Protein AF-A0A3E1EJD2-F1 (afdb_monomer_lite)

Radius of gyration: 16.11 Å; chains: 1; bounding box: 33×19×46 Å

Secondary structure (DSSP, 8-state):
-HHHHHHHHHHHHH----HHHHHHHHHHHHHHHHHHHHTT----HHHHHTTTTT---HHHHHHHHHHTTS---HHHHHHHHHHHHH--

pLDDT: mean 89.07, std 7.77, range [61.34, 96.69]

Sequence (88 aa):
NLMVLHEDLLLREHGIVNEAENRRREKRLKKEQETARKAGRTVPPLRQSLQRCTQRTVKFVRWLRAFLFRDAPWTATLDALRRVYRTP

Structure (mmCIF, N/CA/C/O backbone):
data_AF-A0A3E1EJD2-F1
#
_entry.id   AF-A0A3E1EJD2-F1
#
loop_
_atom_site.group_PDB
_atom_site.id
_atom_site.type_symbol
_atom_site.label_atom_id
_atom_site.label_alt_id
_atom_site.label_comp_id
_atom_site.label_asym_id
_atom_site.label_entity_id
_atom_site.label_seq_id
_atom_site.pdbx_PDB_ins_code
_atom_site.Cartn_x
_atom_site.Cartn_y
_atom_site.Cartn_z
_atom_site.occupancy
_atom_site.B_iso_or_equiv
_atom_site.auth_seq_id
_atom_site.auth_comp_id
_atom_site.auth_asym_id
_atom_site.auth_atom_id
_atom_site.pdbx_PDB_model_num
ATOM 1 N N . ASN A 1 1 ? -8.259 9.155 -8.697 1.00 79.62 1 ASN A N 1
ATOM 2 C CA . ASN A 1 1 ? -6.894 9.098 -8.117 1.00 79.62 1 ASN A CA 1
ATOM 3 C C . ASN A 1 1 ? -6.113 8.004 -8.847 1.00 79.62 1 ASN A C 1
ATOM 5 O O . ASN A 1 1 ? -6.367 6.836 -8.588 1.00 79.62 1 ASN A O 1
ATOM 9 N N . LEU A 1 2 ? -5.222 8.363 -9.781 1.00 87.69 2 LEU A N 1
ATOM 10 C CA . LEU A 1 2 ? -4.531 7.408 -10.669 1.00 87.69 2 LEU A CA 1
ATOM 11 C C . LEU A 1 2 ? -3.627 6.420 -9.911 1.00 87.69 2 LEU A C 1
ATOM 13 O O . LEU A 1 2 ? -3.560 5.249 -10.257 1.00 87.69 2 LEU A O 1
ATOM 17 N N . MET A 1 3 ? -3.006 6.862 -8.815 1.00 89.88 3 MET A N 1
ATOM 18 C CA . MET A 1 3 ? -2.186 6.003 -7.954 1.00 89.88 3 MET A CA 1
ATOM 19 C C . MET A 1 3 ? -2.991 4.888 -7.277 1.00 89.88 3 MET A C 1
ATOM 21 O O . MET A 1 3 ? -2.439 3.842 -6.957 1.00 89.88 3 MET A O 1
ATOM 25 N N . VAL A 1 4 ? -4.287 5.108 -7.030 1.00 88.12 4 VAL A N 1
ATOM 26 C CA . VAL A 1 4 ? -5.170 4.066 -6.484 1.00 88.12 4 VAL A CA 1
ATOM 27 C C . VAL A 1 4 ? -5.411 2.982 -7.519 1.00 88.12 4 VAL A C 1
ATOM 29 O O . VAL A 1 4 ? -5.242 1.809 -7.211 1.00 88.12 4 VAL A O 1
ATOM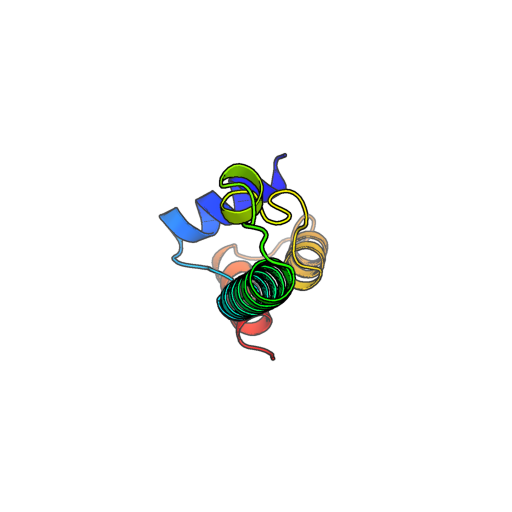 32 N N . LEU A 1 5 ? -5.745 3.397 -8.740 1.00 89.81 5 LEU A N 1
ATOM 33 C CA . LEU A 1 5 ? -5.970 2.487 -9.858 1.00 89.81 5 LEU A CA 1
ATOM 34 C C . LEU A 1 5 ? -4.696 1.712 -10.206 1.00 89.81 5 LEU A C 1
ATOM 36 O O . LEU A 1 5 ? -4.764 0.525 -10.491 1.00 89.81 5 LEU A O 1
ATOM 40 N N . HIS A 1 6 ? -3.528 2.354 -10.120 1.00 92.12 6 HIS A N 1
ATOM 41 C CA . HIS A 1 6 ? -2.266 1.680 -10.405 1.00 92.12 6 HIS A CA 1
ATOM 42 C C . HIS A 1 6 ? -1.900 0.623 -9.352 1.00 92.12 6 HIS A C 1
ATOM 44 O O . HIS A 1 6 ? -1.494 -0.467 -9.727 1.00 92.12 6 HIS A O 1
ATOM 50 N N . GLU A 1 7 ? -2.069 0.891 -8.051 1.00 91.31 7 GLU A N 1
ATOM 51 C CA . GLU A 1 7 ? -1.860 -0.147 -7.020 1.00 91.31 7 GLU A CA 1
ATOM 52 C C . GLU A 1 7 ? -2.830 -1.327 -7.177 1.00 91.31 7 GLU A C 1
ATOM 54 O O . GLU A 1 7 ? -2.445 -2.472 -6.964 1.00 91.31 7 GLU A O 1
ATOM 59 N N . ASP A 1 8 ? -4.075 -1.054 -7.564 1.00 91.06 8 ASP A N 1
ATOM 60 C CA . ASP A 1 8 ? -5.074 -2.087 -7.833 1.00 91.06 8 ASP A CA 1
ATOM 61 C C . ASP A 1 8 ? -4.710 -2.931 -9.069 1.00 91.06 8 ASP A C 1
ATOM 63 O O . ASP A 1 8 ? -4.781 -4.158 -9.015 1.00 91.06 8 ASP A O 1
ATOM 67 N N . LEU A 1 9 ? -4.202 -2.309 -10.136 1.00 94.44 9 LEU A N 1
ATOM 68 C CA . LEU A 1 9 ? -3.664 -3.017 -11.302 1.00 94.44 9 LEU A CA 1
ATOM 69 C C . LEU A 1 9 ? -2.433 -3.865 -10.942 1.00 94.44 9 LEU A C 1
ATOM 71 O O . LEU A 1 9 ? -2.367 -5.036 -11.304 1.00 94.44 9 LEU A O 1
ATOM 75 N N . LEU A 1 10 ? -1.493 -3.319 -10.161 1.00 94.94 10 LEU A N 1
ATOM 76 C CA . LEU A 1 10 ? -0.313 -4.048 -9.671 1.00 94.94 10 LEU A CA 1
ATOM 77 C C . LEU A 1 10 ? -0.693 -5.288 -8.848 1.00 94.94 10 LEU A C 1
ATOM 79 O O . LEU A 1 10 ? -0.019 -6.318 -8.931 1.00 94.94 10 LEU A O 1
ATOM 83 N N . LEU A 1 11 ? -1.771 -5.209 -8.067 1.00 94.56 11 LEU A N 1
ATOM 84 C CA . LEU A 1 11 ? -2.319 -6.359 -7.359 1.00 94.56 11 LEU A CA 1
ATOM 85 C C . LEU A 1 11 ? -2.921 -7.378 -8.336 1.00 94.56 11 LEU A C 1
ATOM 87 O O . LEU A 1 11 ? -2.546 -8.546 -8.286 1.00 94.56 11 LEU A O 1
ATOM 91 N N . ARG A 1 12 ? -3.829 -6.951 -9.221 1.00 96.31 12 ARG A N 1
ATOM 92 C CA . ARG A 1 1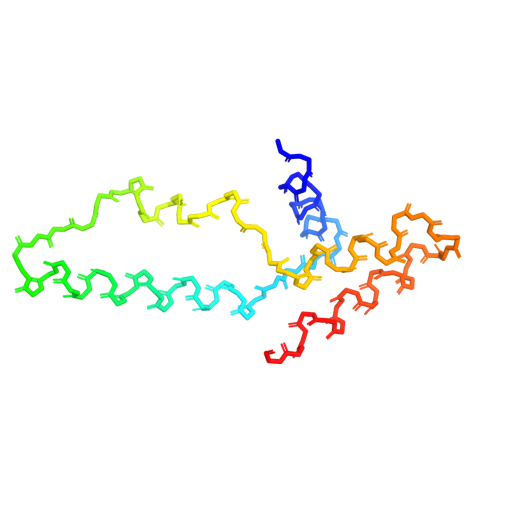2 ? -4.575 -7.855 -10.116 1.00 96.31 12 ARG A CA 1
ATOM 93 C C . ARG A 1 12 ? -3.686 -8.563 -11.135 1.00 96.31 12 ARG A C 1
ATOM 95 O O . ARG A 1 12 ? -3.868 -9.752 -11.365 1.00 96.31 12 ARG A O 1
ATOM 102 N N . GLU A 1 13 ? -2.734 -7.850 -11.727 1.00 96.69 13 GLU A N 1
ATOM 103 C CA . GLU A 1 13 ? -1.916 -8.367 -12.833 1.00 96.69 13 GLU A CA 1
ATOM 104 C C . GLU A 1 13 ? -0.572 -8.944 -12.373 1.00 96.69 13 GLU A C 1
ATOM 106 O O . GLU A 1 13 ? 0.011 -9.790 -13.052 1.00 96.69 13 GLU A O 1
ATOM 111 N N . HIS A 1 14 ? -0.048 -8.498 -11.225 1.00 95.25 14 HIS A N 1
ATOM 112 C CA . HIS A 1 14 ? 1.302 -8.865 -10.777 1.00 95.25 14 HIS A CA 1
ATOM 113 C C . HIS A 1 14 ? 1.377 -9.393 -9.339 1.00 95.25 14 HIS A C 1
ATOM 115 O O . HIS A 1 14 ? 2.474 -9.751 -8.885 1.00 95.25 14 HIS A O 1
ATOM 121 N N . GLY A 1 15 ? 0.251 -9.438 -8.616 1.00 95.06 15 GLY A N 1
ATOM 122 C CA . GLY A 1 15 ? 0.181 -9.900 -7.228 1.00 95.06 15 GLY A CA 1
ATOM 123 C C . GLY A 1 15 ? 0.970 -9.029 -6.246 1.00 95.06 15 GLY A C 1
ATOM 124 O O . GLY A 1 15 ? 1.366 -9.505 -5.183 1.00 95.06 15 GLY A O 1
ATOM 125 N N . ILE A 1 16 ? 1.277 -7.776 -6.601 1.00 94.75 16 ILE A N 1
ATOM 126 C CA . ILE A 1 16 ? 2.120 -6.910 -5.773 1.00 94.75 16 ILE A CA 1
ATOM 127 C C . ILE A 1 16 ? 1.250 -6.092 -4.824 1.00 94.75 16 ILE A C 1
ATOM 129 O O . ILE A 1 16 ? 0.496 -5.218 -5.240 1.00 94.75 16 ILE A O 1
ATOM 133 N N . VAL A 1 17 ? 1.429 -6.324 -3.525 1.00 91.94 17 VAL A N 1
ATOM 134 C CA . VAL A 1 17 ? 0.723 -5.610 -2.459 1.00 91.94 17 VAL A CA 1
ATOM 135 C C . VAL A 1 17 ? 1.659 -5.293 -1.293 1.00 91.94 17 VAL A C 1
ATOM 137 O O . VAL A 1 17 ? 2.593 -6.036 -0.985 1.00 91.94 17 VAL A O 1
ATOM 140 N N . ASN A 1 18 ? 1.428 -4.155 -0.634 1.00 91.38 18 ASN A N 1
ATOM 141 C CA . ASN A 1 18 ? 2.186 -3.751 0.546 1.00 91.38 18 ASN A CA 1
ATOM 142 C C . ASN A 1 18 ? 1.566 -4.335 1.823 1.00 91.38 18 ASN A C 1
ATOM 144 O O . ASN A 1 18 ? 0.882 -3.641 2.580 1.00 91.38 18 ASN A O 1
ATOM 148 N N . GLU A 1 19 ? 1.844 -5.611 2.083 1.00 90.06 19 GLU A N 1
ATOM 149 C CA . GLU A 1 19 ? 1.304 -6.313 3.253 1.00 90.06 19 GLU A CA 1
ATOM 150 C C . GLU A 1 19 ? 1.721 -5.687 4.587 1.00 90.06 19 GLU A C 1
ATOM 152 O O . GLU A 1 19 ? 0.968 -5.701 5.562 1.00 90.06 19 GLU A O 1
ATOM 157 N N . ALA A 1 20 ? 2.919 -5.099 4.647 1.00 89.00 20 ALA A N 1
ATOM 158 C CA . ALA A 1 20 ? 3.376 -4.399 5.841 1.00 89.00 20 ALA A CA 1
ATOM 159 C C . ALA A 1 20 ? 2.470 -3.203 6.165 1.00 89.00 20 ALA A C 1
ATOM 161 O O . ALA A 1 20 ? 2.130 -2.982 7.328 1.00 89.00 20 ALA A O 1
ATOM 162 N N . GLU A 1 21 ? 2.042 -2.446 5.153 1.00 88.31 21 GLU A N 1
ATOM 163 C CA . GLU A 1 21 ? 1.095 -1.357 5.365 1.00 88.31 21 GLU A CA 1
ATOM 164 C C . GLU A 1 21 ? -0.318 -1.850 5.676 1.00 88.31 21 GLU A C 1
ATOM 166 O O . GLU A 1 21 ? -0.958 -1.265 6.550 1.00 88.31 21 GLU A O 1
ATOM 171 N N . ASN A 1 22 ? -0.785 -2.928 5.042 1.00 87.88 22 ASN A N 1
ATOM 172 C CA . ASN A 1 22 ? -2.081 -3.531 5.374 1.00 87.88 22 ASN A CA 1
ATOM 173 C C . ASN A 1 22 ? -2.142 -3.910 6.860 1.00 87.88 22 ASN A C 1
ATOM 175 O O . ASN A 1 22 ? -3.022 -3.439 7.581 1.00 87.88 22 ASN A O 1
ATOM 179 N N . ARG A 1 23 ? -1.116 -4.605 7.372 1.00 89.19 23 ARG A N 1
ATOM 180 C CA . ARG A 1 23 ? -0.995 -4.921 8.806 1.00 89.19 23 ARG A CA 1
ATOM 181 C C . ARG A 1 23 ? -0.955 -3.674 9.691 1.00 89.19 23 ARG A C 1
ATOM 183 O O . ARG A 1 23 ? -1.560 -3.649 10.763 1.00 89.19 23 ARG A O 1
ATOM 190 N N . ARG A 1 24 ? -0.252 -2.614 9.269 1.00 88.44 24 ARG A N 1
ATOM 191 C CA . ARG A 1 24 ? -0.225 -1.336 10.005 1.00 88.44 24 ARG A CA 1
ATOM 192 C C . ARG A 1 24 ? -1.607 -0.677 10.048 1.00 88.44 24 ARG A C 1
ATOM 194 O O . ARG A 1 24 ? -1.970 -0.137 11.094 1.00 88.44 24 ARG A O 1
ATOM 201 N N . ARG A 1 25 ? -2.376 -0.720 8.955 1.00 87.50 25 ARG A N 1
ATOM 202 C CA . ARG A 1 25 ? -3.761 -0.221 8.889 1.00 87.50 25 ARG A CA 1
ATOM 203 C C . ARG A 1 25 ? -4.665 -1.009 9.829 1.00 87.50 25 ARG A C 1
ATOM 205 O O . ARG A 1 25 ? -5.270 -0.409 10.711 1.00 87.50 25 ARG A O 1
ATOM 212 N N . GLU A 1 26 ? -4.648 -2.334 9.743 1.00 88.75 26 GLU A N 1
ATOM 213 C CA . GLU A 1 26 ? -5.424 -3.208 10.630 1.00 88.75 26 GLU A CA 1
ATOM 214 C C . GLU A 1 26 ? -5.105 -2.975 12.108 1.00 88.75 26 GLU A C 1
ATOM 216 O O . GLU A 1 26 ? -6.011 -2.839 12.927 1.00 88.75 26 GLU A O 1
ATOM 221 N N . LYS A 1 27 ? -3.819 -2.866 12.469 1.00 90.69 27 LYS A N 1
ATOM 222 C CA . LYS A 1 27 ? -3.410 -2.599 13.855 1.00 90.69 27 LYS A CA 1
ATOM 223 C C . LYS A 1 27 ? -3.934 -1.251 14.357 1.00 90.69 27 LYS A C 1
ATOM 225 O O . LYS A 1 27 ? -4.353 -1.151 15.509 1.00 90.69 27 LYS A O 1
ATOM 230 N N . ARG A 1 28 ? -3.930 -0.215 13.509 1.00 90.06 28 ARG A N 1
ATOM 231 C CA . ARG A 1 28 ? -4.515 1.092 13.847 1.00 90.06 28 ARG A CA 1
ATOM 232 C C . ARG A 1 28 ? -6.030 1.002 14.004 1.00 90.06 28 ARG A C 1
ATOM 234 O O . ARG A 1 28 ? -6.540 1.526 14.987 1.00 90.06 28 ARG A O 1
ATOM 241 N N . LEU A 1 29 ? -6.724 0.308 13.099 1.00 90.06 29 LEU A N 1
ATOM 242 C CA . LEU A 1 29 ? -8.167 0.082 13.199 1.00 90.06 29 LEU A CA 1
ATOM 243 C C . LEU A 1 29 ? -8.542 -0.637 14.496 1.00 90.06 29 LEU A C 1
ATOM 245 O O . LEU A 1 29 ? -9.415 -0.159 15.214 1.00 90.06 29 LEU A O 1
ATOM 249 N N . LYS A 1 30 ? -7.842 -1.726 14.837 1.00 91.12 30 LYS A N 1
ATOM 250 C CA . LYS A 1 30 ? -8.057 -2.461 16.094 1.00 91.12 30 LYS A CA 1
ATOM 251 C C . LYS A 1 30 ? -7.881 -1.553 17.309 1.00 91.12 30 LYS A C 1
ATOM 253 O O . LYS A 1 30 ? -8.752 -1.512 18.171 1.00 91.12 30 LYS A O 1
ATOM 258 N N . LYS A 1 31 ? -6.810 -0.752 17.340 1.00 92.12 31 LYS A N 1
ATOM 259 C CA . LYS A 1 31 ? -6.577 0.216 18.422 1.00 92.12 31 LYS A CA 1
ATOM 260 C C . LYS A 1 31 ? -7.704 1.250 18.522 1.00 92.12 31 LYS A C 1
ATOM 262 O O . LYS A 1 31 ? -8.170 1.533 19.621 1.00 92.12 31 LYS A O 1
ATOM 267 N N . GLU A 1 32 ? -8.160 1.802 17.398 1.00 90.38 32 GLU A N 1
ATOM 268 C CA . GLU A 1 32 ? -9.283 2.750 17.376 1.00 90.38 32 GLU A CA 1
ATOM 269 C C . GLU A 1 32 ? -10.586 2.113 17.875 1.00 90.38 32 GLU A C 1
ATOM 271 O O . GLU A 1 32 ? -11.307 2.731 18.659 1.00 90.38 32 GLU A O 1
ATOM 276 N N . GLN A 1 33 ? -10.870 0.875 17.466 1.00 91.69 33 GLN A N 1
ATOM 277 C CA . GLN A 1 33 ? -12.033 0.113 17.924 1.00 91.69 33 GLN A CA 1
ATOM 278 C C . GLN A 1 33 ? -11.974 -0.162 19.430 1.00 91.69 33 GLN A C 1
ATOM 280 O O . GLN A 1 33 ? -12.967 0.045 20.124 1.00 91.69 33 GLN A O 1
ATOM 285 N N . GLU A 1 34 ? -10.816 -0.562 19.957 1.00 93.38 34 GLU A N 1
ATOM 286 C CA . GLU A 1 34 ? -10.613 -0.761 21.395 1.00 93.38 34 GLU A CA 1
ATOM 287 C C . GLU A 1 34 ? -10.817 0.534 22.187 1.00 93.38 34 GLU A C 1
ATOM 289 O O . GLU A 1 34 ? -11.497 0.527 23.214 1.00 93.38 34 GLU A O 1
ATOM 294 N N . THR A 1 35 ? -10.266 1.658 21.715 1.00 92.25 35 THR A N 1
ATOM 295 C CA . THR A 1 35 ? -10.457 2.967 22.355 1.00 92.25 35 THR A CA 1
ATOM 296 C C . THR A 1 35 ? -11.924 3.394 22.332 1.00 92.25 35 THR A C 1
ATOM 298 O O . THR A 1 35 ? -12.438 3.834 23.359 1.00 92.25 35 THR A O 1
ATOM 301 N N . ALA A 1 36 ? -12.619 3.226 21.203 1.00 91.44 36 ALA A N 1
ATOM 302 C CA . ALA A 1 36 ? -14.042 3.534 21.105 1.00 91.44 36 ALA A CA 1
ATOM 303 C C . ALA A 1 36 ? -14.863 2.671 22.074 1.00 91.44 36 ALA A C 1
ATOM 305 O O . ALA A 1 36 ? -15.666 3.212 22.834 1.00 91.44 36 ALA A O 1
ATOM 306 N N . ARG A 1 37 ? -14.590 1.359 22.127 1.00 92.94 37 ARG A N 1
ATOM 307 C CA . ARG A 1 37 ? -15.291 0.422 23.014 1.00 92.94 37 ARG A CA 1
ATOM 308 C C . ARG A 1 37 ? -15.104 0.776 24.487 1.00 92.94 37 ARG A C 1
ATOM 310 O O . ARG A 1 37 ? -16.074 0.759 25.235 1.00 92.94 37 ARG A O 1
ATOM 317 N N . LYS A 1 38 ? -13.884 1.147 24.899 1.00 93.69 38 LYS A N 1
ATOM 318 C CA . LYS A 1 38 ? -13.598 1.627 26.266 1.00 93.69 38 LYS A CA 1
ATOM 319 C C . LYS A 1 38 ? -14.379 2.897 26.623 1.00 93.69 38 LYS A C 1
ATOM 321 O O . LYS A 1 38 ? -14.692 3.099 27.786 1.00 93.69 38 LYS A O 1
ATOM 326 N N . ALA A 1 39 ? -14.712 3.721 25.632 1.00 92.69 39 ALA A N 1
ATOM 327 C CA . ALA A 1 39 ? -15.525 4.924 25.792 1.00 92.69 39 ALA A CA 1
ATOM 328 C C . ALA A 1 39 ? -17.038 4.683 25.586 1.00 92.69 39 ALA A C 1
ATOM 330 O O . ALA A 1 39 ? -17.788 5.650 25.465 1.00 92.69 39 ALA A O 1
ATOM 331 N N . GLY A 1 40 ? -17.491 3.425 25.485 1.00 93.62 40 GLY A N 1
ATOM 332 C CA . GLY A 1 40 ? -18.900 3.083 25.244 1.00 93.62 40 GLY A CA 1
ATOM 333 C C . GLY A 1 40 ? -19.405 3.430 23.837 1.00 93.62 40 GLY A C 1
ATOM 334 O O . GLY A 1 40 ? -20.606 3.563 23.626 1.00 93.62 40 GLY A O 1
ATOM 335 N N . ARG A 1 41 ? -18.501 3.615 22.867 1.00 92.75 41 ARG A N 1
ATOM 336 C CA . ARG A 1 41 ? -18.810 4.002 21.482 1.00 92.75 41 ARG A CA 1
ATOM 337 C C . ARG A 1 41 ? -18.373 2.923 20.496 1.00 92.75 41 ARG A C 1
ATOM 339 O O . ARG A 1 41 ? -17.519 2.088 20.788 1.00 92.75 41 ARG A O 1
ATOM 346 N N . THR A 1 42 ? -18.906 2.986 19.282 1.00 89.88 42 THR A N 1
ATOM 347 C CA . THR A 1 42 ? -18.490 2.141 18.156 1.00 89.88 42 THR A CA 1
ATOM 348 C C . THR A 1 42 ? -17.846 2.985 17.060 1.00 89.88 42 THR A C 1
ATOM 350 O O . THR A 1 42 ? -18.127 4.175 16.909 1.00 89.88 42 THR A O 1
ATOM 353 N N . VAL A 1 43 ? -16.933 2.383 16.293 1.00 87.00 43 VAL A N 1
ATOM 354 C CA . VAL A 1 43 ? -16.348 3.040 15.116 1.00 87.00 43 VAL A CA 1
ATOM 355 C C . VAL A 1 43 ? -17.343 2.919 13.955 1.00 87.00 43 VAL A C 1
ATOM 357 O O . VAL A 1 43 ? -17.726 1.793 13.636 1.00 87.00 43 VAL A O 1
ATOM 360 N N . PRO A 1 44 ? -17.748 4.015 13.286 1.00 88.31 44 PRO A N 1
ATOM 361 C CA . PRO A 1 44 ? -18.693 3.947 12.171 1.00 88.31 44 PRO A CA 1
ATOM 362 C C . PRO A 1 44 ? -18.192 3.039 11.033 1.00 88.31 44 PRO A C 1
ATOM 364 O O . PRO A 1 44 ? -17.009 3.133 10.695 1.00 88.31 44 PRO A O 1
ATOM 367 N N . PRO A 1 45 ? -19.053 2.226 10.386 1.00 84.62 45 PRO A N 1
ATOM 368 C CA . PRO A 1 45 ? -18.649 1.283 9.335 1.00 84.62 45 PRO A CA 1
ATOM 369 C C . PRO A 1 45 ? -17.843 1.920 8.198 1.00 84.62 45 PRO A C 1
ATOM 371 O O . PRO A 1 45 ? -16.815 1.384 7.796 1.00 84.62 45 PRO A O 1
ATOM 374 N N . LEU A 1 46 ? -18.231 3.121 7.752 1.00 82.56 46 LEU A N 1
ATOM 375 C CA . LEU A 1 46 ? -17.497 3.876 6.728 1.00 82.56 46 LEU A CA 1
ATOM 376 C C . LEU A 1 46 ? -16.053 4.184 7.137 1.00 82.56 46 LEU A C 1
ATOM 378 O O . LEU A 1 46 ? -15.147 4.179 6.310 1.00 82.56 46 LEU A O 1
ATOM 382 N N . ARG A 1 47 ? -15.814 4.434 8.425 1.00 81.44 47 ARG A N 1
ATOM 383 C CA . ARG A 1 47 ? -14.471 4.704 8.943 1.00 81.44 47 ARG A CA 1
ATOM 384 C C . ARG A 1 47 ? -13.642 3.425 9.064 1.00 81.44 47 ARG A C 1
ATOM 386 O O . ARG A 1 47 ? -12.419 3.499 9.005 1.00 81.44 47 ARG A O 1
ATOM 393 N N . GLN A 1 48 ? -14.298 2.272 9.207 1.00 82.06 48 GLN A N 1
ATOM 394 C CA . GLN A 1 48 ? -13.646 0.964 9.176 1.00 82.06 48 GLN A CA 1
ATOM 395 C C . GLN A 1 48 ? -13.231 0.596 7.744 1.00 82.06 48 GLN A C 1
ATOM 397 O O . GLN A 1 48 ? -12.109 0.143 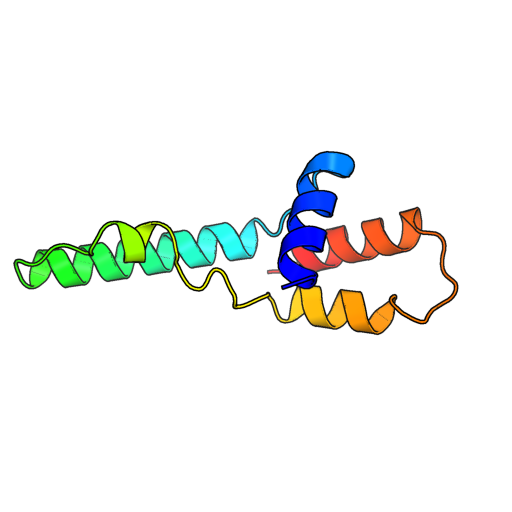7.539 1.00 82.06 48 GLN A O 1
ATOM 402 N N . SER A 1 49 ? -14.099 0.848 6.756 1.00 76.69 49 SER A N 1
ATOM 403 C CA . SER A 1 49 ? -13.864 0.479 5.353 1.00 76.69 49 SER A CA 1
ATOM 404 C C . SER A 1 49 ? -12.967 1.456 4.588 1.00 76.69 49 SER A C 1
ATOM 406 O O . SER A 1 49 ? -12.201 1.040 3.722 1.00 76.69 49 SER A O 1
ATOM 408 N N . LEU A 1 50 ? -13.016 2.754 4.904 1.00 72.75 50 LEU A N 1
ATOM 409 C CA . LEU A 1 50 ? -12.317 3.803 4.152 1.00 72.75 50 LEU A CA 1
ATOM 410 C C . LEU A 1 50 ? -11.090 4.353 4.880 1.00 72.75 50 LEU A C 1
ATOM 412 O O . LEU A 1 50 ? -10.735 5.518 4.683 1.00 72.75 50 LEU A O 1
ATOM 416 N N . GLN A 1 51 ? -10.421 3.553 5.716 1.00 67.69 51 GLN A N 1
ATOM 417 C CA . GLN A 1 51 ? -9.227 4.012 6.427 1.00 67.69 51 GLN A CA 1
ATOM 418 C C . GLN A 1 51 ? -8.164 4.546 5.461 1.00 67.69 51 GLN A C 1
ATOM 420 O O . GLN A 1 51 ? -7.387 3.796 4.872 1.00 67.69 51 GLN A O 1
ATOM 425 N N . ARG A 1 52 ? -8.118 5.880 5.339 1.00 65.38 52 ARG A N 1
ATOM 426 C CA . ARG A 1 52 ? -7.134 6.632 4.555 1.00 65.38 52 ARG A CA 1
ATOM 427 C C . ARG A 1 52 ? -6.924 6.023 3.163 1.00 65.38 52 ARG A C 1
ATOM 429 O O . ARG A 1 52 ? -5.792 5.901 2.699 1.00 65.38 52 ARG A O 1
ATOM 436 N N . CYS A 1 53 ? -8.023 5.677 2.492 1.00 62.03 53 CYS A N 1
ATOM 437 C CA . CYS A 1 53 ? -8.035 5.086 1.150 1.00 62.03 53 CYS A CA 1
ATOM 438 C C . CYS A 1 53 ? -7.273 5.929 0.110 1.00 62.03 53 CYS A C 1
ATOM 440 O O . CYS A 1 53 ? -6.796 5.391 -0.887 1.00 62.03 53 CYS A O 1
ATOM 442 N N . THR A 1 54 ? -7.089 7.226 0.367 1.00 61.34 54 THR A N 1
ATOM 443 C CA . THR A 1 54 ? -6.330 8.167 -0.464 1.00 61.34 54 THR A CA 1
ATOM 444 C C . THR A 1 54 ? -4.861 8.335 -0.061 1.00 61.34 54 THR A C 1
ATOM 446 O O . THR A 1 54 ? -4.068 8.745 -0.909 1.00 61.34 54 THR A O 1
ATOM 449 N N . GLN A 1 55 ? -4.445 7.985 1.168 1.00 72.75 55 GLN A N 1
ATOM 450 C CA . GLN A 1 55 ? -3.027 8.044 1.546 1.00 72.75 55 GLN A CA 1
ATOM 451 C C . GLN A 1 55 ? -2.283 6.826 1.008 1.00 72.75 55 GLN A C 1
ATOM 453 O O . GLN A 1 55 ? -2.505 5.681 1.412 1.00 72.75 55 GLN A O 1
ATOM 458 N N . ARG A 1 56 ? -1.365 7.106 0.087 1.00 84.81 56 ARG A N 1
ATOM 459 C CA . ARG A 1 56 ? -0.433 6.133 -0.472 1.00 84.81 56 ARG A CA 1
ATOM 460 C C . ARG A 1 56 ? 0.832 6.071 0.363 1.00 84.81 56 ARG A C 1
ATOM 462 O O . ARG A 1 56 ? 1.225 7.045 1.003 1.00 84.81 56 ARG A O 1
ATOM 469 N N . THR A 1 57 ? 1.467 4.906 0.365 1.00 87.62 57 THR A N 1
ATOM 470 C CA . THR A 1 57 ? 2.717 4.744 1.106 1.00 87.62 57 THR A CA 1
ATOM 471 C C . THR A 1 57 ? 3.820 5.568 0.456 1.00 87.62 57 THR A C 1
ATOM 473 O O . THR A 1 57 ? 3.945 5.606 -0.768 1.00 87.62 57 THR A O 1
ATOM 476 N N . VAL A 1 58 ? 4.675 6.187 1.274 1.00 89.69 58 VAL A N 1
ATOM 477 C CA . VAL A 1 58 ? 5.862 6.903 0.777 1.00 89.69 58 VAL A CA 1
ATOM 478 C C . VAL A 1 58 ? 6.741 5.971 -0.063 1.00 89.69 58 VAL A C 1
ATOM 480 O O . VAL A 1 58 ? 7.315 6.402 -1.057 1.00 89.69 58 VAL A O 1
ATOM 483 N N . LYS A 1 59 ? 6.792 4.681 0.293 1.00 91.81 59 LYS A N 1
ATOM 484 C CA . LYS A 1 59 ? 7.472 3.624 -0.464 1.00 91.81 59 LYS A CA 1
ATOM 485 C C . LYS A 1 59 ? 6.961 3.531 -1.910 1.00 91.81 59 LYS A C 1
ATOM 487 O O . LYS A 1 59 ? 7.768 3.594 -2.832 1.00 91.81 59 LYS A O 1
ATOM 492 N N . PHE A 1 60 ? 5.642 3.461 -2.106 1.00 93.25 60 PHE A N 1
ATOM 493 C CA . PHE A 1 60 ? 5.033 3.434 -3.439 1.00 93.25 60 PHE A CA 1
ATOM 494 C C . PHE A 1 60 ? 5.307 4.718 -4.229 1.00 93.25 60 PHE A C 1
ATOM 496 O O . PHE A 1 60 ? 5.746 4.655 -5.371 1.00 93.25 60 PHE A O 1
ATOM 503 N N . VAL A 1 61 ? 5.135 5.886 -3.603 1.00 92.50 61 VAL A N 1
ATOM 504 C CA . VAL A 1 61 ? 5.378 7.178 -4.266 1.00 92.50 61 VAL A CA 1
ATOM 505 C C . VAL A 1 61 ? 6.847 7.334 -4.673 1.00 92.50 61 VAL A C 1
ATOM 507 O O . VAL A 1 61 ? 7.135 7.808 -5.769 1.00 92.50 61 VAL A O 1
ATOM 510 N N . ARG A 1 62 ? 7.793 6.919 -3.820 1.00 93.25 62 ARG A N 1
ATOM 511 C CA . ARG A 1 62 ? 9.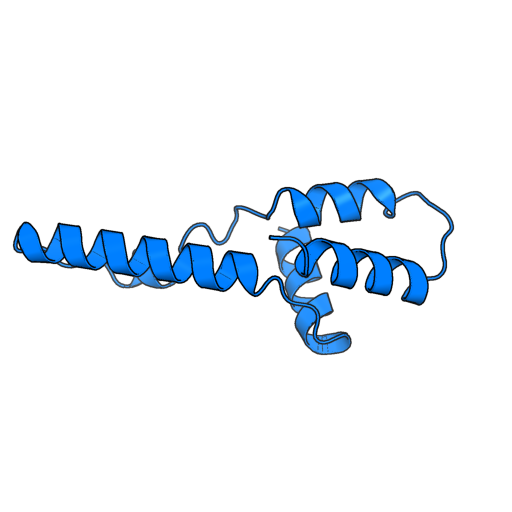231 6.944 -4.134 1.00 93.25 62 ARG A CA 1
ATOM 512 C C . ARG A 1 62 ? 9.577 6.005 -5.283 1.00 93.25 62 ARG A C 1
ATOM 514 O O . ARG A 1 62 ? 10.317 6.413 -6.170 1.00 93.25 62 ARG A O 1
ATOM 521 N N . TRP A 1 63 ? 9.033 4.788 -5.279 1.00 95.38 63 TRP A N 1
ATOM 522 C CA . TRP A 1 63 ? 9.211 3.845 -6.381 1.00 95.38 63 TRP A CA 1
ATOM 523 C C . TRP A 1 63 ? 8.654 4.410 -7.691 1.00 95.38 63 TRP A C 1
ATOM 525 O O . TRP A 1 63 ? 9.379 4.458 -8.680 1.00 95.38 63 TRP A O 1
ATOM 535 N N . LEU A 1 64 ? 7.427 4.939 -7.672 1.00 94.06 64 LEU A N 1
ATOM 536 C CA . LEU A 1 64 ? 6.806 5.541 -8.848 1.00 94.06 64 LEU A CA 1
ATOM 537 C C . LEU A 1 64 ? 7.694 6.655 -9.407 1.00 94.06 64 LEU A C 1
ATOM 539 O O . LEU A 1 64 ? 8.056 6.627 -10.572 1.00 94.06 64 LEU A O 1
ATOM 543 N N . ARG A 1 65 ? 8.148 7.587 -8.564 1.00 93.62 65 ARG A N 1
ATOM 544 C CA . ARG A 1 65 ? 9.042 8.676 -8.992 1.00 93.62 65 ARG A CA 1
ATOM 545 C C . ARG A 1 65 ? 10.381 8.190 -9.554 1.00 93.62 65 ARG A C 1
ATOM 547 O O . ARG A 1 65 ? 10.918 8.844 -10.438 1.00 93.62 65 ARG A O 1
ATOM 554 N N . ALA A 1 66 ? 10.923 7.087 -9.039 1.00 93.38 66 ALA A N 1
ATOM 555 C CA . ALA A 1 66 ? 12.207 6.549 -9.485 1.00 93.38 66 ALA A CA 1
ATOM 556 C C . ALA A 1 66 ? 12.140 5.896 -10.875 1.00 93.38 66 ALA A C 1
ATOM 558 O O . ALA A 1 66 ? 13.156 5.853 -11.567 1.00 93.38 66 ALA A O 1
ATOM 559 N N . PHE A 1 67 ? 10.968 5.390 -11.271 1.00 92.62 67 PHE A N 1
ATOM 560 C CA . PHE A 1 67 ? 10.802 4.616 -12.503 1.00 92.62 67 PHE A CA 1
ATOM 561 C C . PHE A 1 67 ? 9.854 5.246 -13.528 1.00 92.62 67 PHE A C 1
ATOM 563 O O . PHE A 1 67 ? 9.876 4.829 -14.676 1.0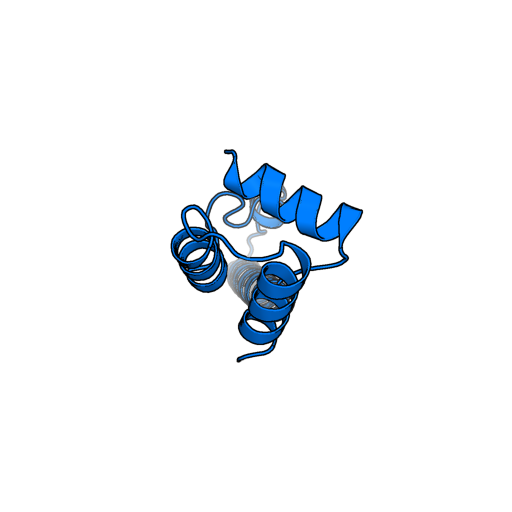0 92.62 67 PHE A O 1
ATOM 570 N N . LEU A 1 68 ? 9.081 6.276 -13.167 1.00 89.75 68 LEU A N 1
ATOM 571 C CA . LEU A 1 68 ? 8.098 6.899 -14.065 1.00 89.75 68 LEU A CA 1
ATOM 572 C C . LEU A 1 68 ? 8.721 7.501 -15.332 1.00 89.75 68 LEU A C 1
ATOM 574 O O . LEU A 1 68 ? 8.088 7.500 -16.379 1.00 89.75 68 LEU A O 1
ATOM 578 N N . PHE A 1 69 ? 9.947 8.016 -15.232 1.00 89.88 69 PHE A N 1
ATOM 579 C CA . PHE A 1 69 ? 10.654 8.677 -16.338 1.00 89.88 69 PHE A CA 1
ATOM 580 C C . PHE A 1 69 ? 11.969 7.988 -16.701 1.00 89.88 69 PHE A C 1
ATOM 582 O O . PHE A 1 69 ? 12.789 8.553 -17.420 1.00 89.88 69 PHE A O 1
ATOM 589 N N . ARG A 1 70 ? 12.217 6.798 -16.150 1.00 90.31 70 ARG A N 1
ATOM 590 C CA . ARG A 1 70 ? 13.436 6.045 -16.423 1.00 90.31 70 ARG A CA 1
ATOM 591 C C . ARG A 1 70 ? 13.135 5.006 -17.487 1.00 90.31 70 ARG A C 1
ATOM 593 O O . ARG A 1 70 ? 12.178 4.254 -17.346 1.00 90.31 70 ARG A O 1
ATOM 600 N N . ASP A 1 71 ? 14.008 4.924 -18.482 1.00 90.88 71 ASP A N 1
ATOM 601 C CA . ASP A 1 71 ? 14.010 3.801 -19.406 1.00 90.88 71 ASP A CA 1
ATOM 602 C C . ASP A 1 71 ? 14.541 2.560 -18.674 1.00 90.88 71 ASP A C 1
ATOM 604 O O . ASP A 1 71 ? 15.725 2.452 -18.343 1.00 90.88 71 ASP A O 1
ATOM 608 N N . ALA A 1 72 ? 13.620 1.690 -18.268 1.00 91.06 72 ALA A N 1
ATOM 609 C CA . ALA A 1 72 ? 13.911 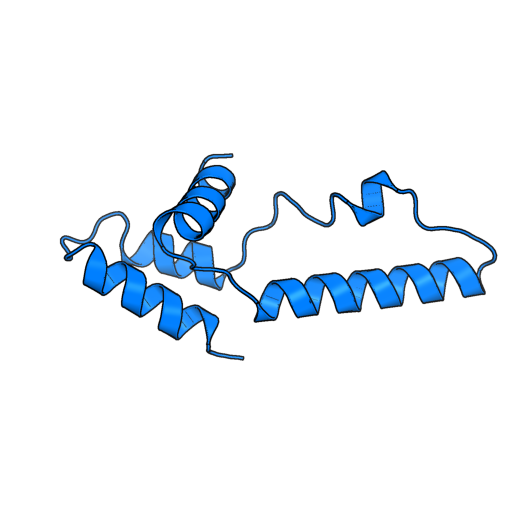0.454 -17.564 1.00 91.06 72 ALA A CA 1
ATOM 610 C C . ALA A 1 72 ? 12.874 -0.608 -17.948 1.00 91.06 72 ALA A C 1
ATOM 612 O O . ALA A 1 72 ? 11.682 -0.293 -18.018 1.00 91.06 72 ALA A O 1
ATOM 613 N N . PRO A 1 73 ? 13.283 -1.879 -18.119 1.00 94.69 73 PRO A N 1
ATOM 614 C CA . PRO A 1 73 ? 12.342 -2.962 -18.367 1.00 94.69 73 PRO A CA 1
ATOM 615 C C . PRO A 1 73 ? 11.290 -3.040 -17.260 1.00 94.69 73 PRO A C 1
ATOM 617 O O . PRO A 1 73 ? 11.630 -3.028 -16.074 1.00 94.69 73 PRO A O 1
ATOM 620 N N . TRP A 1 74 ? 10.019 -3.175 -17.641 1.00 92.50 74 TRP A N 1
ATOM 621 C CA . TRP A 1 74 ? 8.900 -3.216 -16.694 1.00 92.50 74 TRP A CA 1
ATOM 622 C C . TRP A 1 74 ? 9.077 -4.292 -15.611 1.00 92.50 74 TRP A C 1
ATOM 624 O O . TRP A 1 74 ? 8.860 -4.049 -14.429 1.00 92.50 74 TRP A O 1
ATOM 634 N N . THR A 1 75 ? 9.582 -5.467 -15.979 1.00 94.81 75 THR A N 1
ATOM 635 C CA . THR A 1 75 ? 9.879 -6.553 -15.032 1.00 94.81 75 THR A CA 1
ATOM 636 C C . THR A 1 75 ? 10.885 -6.138 -13.953 1.00 94.81 75 THR A C 1
ATOM 638 O O . THR A 1 75 ? 10.676 -6.409 -12.769 1.00 94.81 75 THR A O 1
ATOM 641 N N . ALA A 1 76 ? 11.934 -5.401 -14.328 1.00 95.12 76 ALA A N 1
ATOM 642 C CA . ALA A 1 76 ? 12.950 -4.922 -13.396 1.00 95.12 76 ALA A CA 1
ATOM 643 C C . ALA A 1 76 ? 12.392 -3.875 -12.415 1.00 95.12 76 ALA A C 1
ATOM 645 O O . ALA A 1 76 ? 12.781 -3.854 -11.239 1.00 95.12 76 ALA A O 1
ATOM 646 N N . THR A 1 77 ? 11.463 -3.023 -12.864 1.00 95.19 77 THR A N 1
ATOM 647 C CA . THR A 1 77 ? 10.808 -2.040 -11.988 1.00 95.19 77 THR A CA 1
ATOM 648 C C . THR A 1 77 ? 9.870 -2.733 -10.994 1.00 95.19 77 THR A C 1
ATOM 650 O O . THR A 1 77 ? 9.911 -2.410 -9.803 1.00 95.19 77 THR A O 1
ATOM 653 N N . LEU A 1 78 ? 9.106 -3.744 -11.426 1.00 95.88 78 LEU A N 1
ATOM 654 C CA . LEU A 1 78 ? 8.256 -4.565 -10.554 1.00 95.88 78 LEU A CA 1
ATOM 655 C C . LEU A 1 78 ? 9.069 -5.283 -9.470 1.00 95.88 78 LEU A C 1
ATOM 657 O O . LEU A 1 78 ? 8.689 -5.286 -8.296 1.00 95.88 78 LEU A O 1
ATOM 661 N N . ASP A 1 79 ? 10.227 -5.839 -9.823 1.00 95.69 79 ASP A N 1
ATOM 662 C CA . ASP A 1 79 ? 11.105 -6.491 -8.851 1.00 95.69 79 ASP A CA 1
ATOM 663 C C . ASP A 1 79 ? 11.680 -5.508 -7.831 1.00 95.69 79 ASP A C 1
ATOM 665 O O . ASP A 1 79 ? 11.793 -5.828 -6.642 1.00 95.69 79 ASP A O 1
ATOM 669 N N . ALA A 1 80 ? 11.991 -4.280 -8.255 1.00 95.38 80 ALA A N 1
ATOM 670 C CA . ALA A 1 80 ? 12.358 -3.218 -7.327 1.00 95.38 80 ALA A CA 1
ATOM 671 C C . ALA A 1 80 ? 11.215 -2.895 -6.353 1.00 95.38 80 ALA A C 1
ATOM 673 O O . ALA A 1 80 ? 11.469 -2.744 -5.156 1.00 95.38 80 ALA A O 1
ATOM 674 N N . LEU A 1 81 ? 9.962 -2.859 -6.823 1.00 95.69 81 LEU A N 1
ATOM 675 C CA . LEU A 1 81 ? 8.804 -2.621 -5.959 1.00 95.69 81 LEU A CA 1
ATOM 676 C C . LEU A 1 81 ? 8.634 -3.728 -4.913 1.00 95.69 81 LEU A C 1
ATOM 678 O O . LEU A 1 81 ? 8.465 -3.438 -3.726 1.00 95.69 81 LEU A O 1
ATOM 682 N N . ARG A 1 82 ? 8.756 -4.997 -5.325 1.00 95.56 82 ARG A N 1
ATOM 683 C CA . ARG A 1 82 ? 8.697 -6.155 -4.416 1.00 95.56 82 ARG A CA 1
ATOM 684 C C . ARG A 1 82 ? 9.744 -6.055 -3.311 1.00 95.56 82 ARG A C 1
ATOM 686 O O . ARG A 1 82 ? 9.422 -6.266 -2.142 1.00 95.56 82 ARG A O 1
ATOM 693 N N . ARG A 1 83 ? 10.985 -5.688 -3.654 1.00 94.56 83 ARG A N 1
ATOM 694 C CA . ARG A 1 83 ? 12.053 -5.465 -2.663 1.00 94.56 83 ARG A CA 1
ATOM 695 C C . ARG A 1 83 ? 11.691 -4.345 -1.691 1.00 94.56 83 ARG A C 1
ATOM 697 O O . ARG A 1 83 ? 11.812 -4.527 -0.482 1.00 94.56 83 ARG A O 1
ATOM 704 N N . VAL A 1 84 ? 11.186 -3.221 -2.198 1.00 93.38 84 VAL A N 1
ATOM 705 C CA . VAL A 1 84 ? 10.766 -2.085 -1.367 1.00 93.38 84 VAL A CA 1
ATOM 706 C C . VAL A 1 84 ? 9.658 -2.491 -0.387 1.00 93.38 84 VAL A C 1
ATOM 708 O O . VAL A 1 84 ? 9.726 -2.123 0.784 1.00 93.38 84 VAL A O 1
ATOM 711 N N . TYR A 1 85 ? 8.669 -3.281 -0.803 1.00 93.81 85 TYR A N 1
ATOM 712 C CA . TYR A 1 85 ? 7.583 -3.722 0.084 1.00 93.81 85 TYR A CA 1
ATOM 713 C C . TYR A 1 85 ? 7.988 -4.784 1.112 1.00 93.81 85 TYR A C 1
ATOM 715 O O . TYR A 1 85 ? 7.344 -4.876 2.155 1.00 93.81 85 TYR A O 1
ATOM 723 N N . ARG A 1 86 ? 9.066 -5.541 0.872 1.00 89.75 86 ARG A N 1
ATOM 724 C CA . ARG A 1 86 ? 9.615 -6.502 1.848 1.00 89.75 86 ARG A CA 1
ATOM 725 C C . ARG A 1 86 ? 10.393 -5.846 2.987 1.00 89.75 86 ARG A C 1
ATOM 727 O O . ARG A 1 86 ? 10.567 -6.468 4.029 1.00 89.75 86 ARG A O 1
ATOM 734 N N . THR A 1 87 ? 10.864 -4.613 2.806 1.00 81.81 87 THR A N 1
ATOM 735 C CA . THR A 1 87 ? 11.555 -3.896 3.889 1.00 81.81 87 THR A CA 1
ATOM 736 C C . THR A 1 87 ? 10.573 -3.533 5.017 1.00 81.81 87 THR A C 1
ATOM 738 O O . THR A 1 87 ? 9.438 -3.146 4.706 1.00 81.81 87 THR A O 1
ATOM 741 N N . PRO A 1 88 ? 10.978 -3.624 6.299 1.00 63.38 88 PRO A N 1
ATOM 742 C CA . PRO A 1 88 ? 10.130 -3.248 7.439 1.00 63.38 88 PRO A CA 1
ATOM 743 C C . PRO A 1 88 ? 9.613 -1.791 7.377 1.00 63.38 88 PRO A C 1
ATOM 745 O O . PRO A 1 88 ? 10.256 -0.932 6.725 1.00 63.38 88 PRO A O 1
#

Foldseek 3Di:
DVLLVVQVCCCVPPVDDLVVVVVVLVVVLVVVQVVQVVVVHGDDPCCNVCVPSPDDDPLSVVLCVVPVPDPDPPVVSSVVSNVSSPDD